Protein AF-A0A938BGG4-F1 (afdb_monomer_lite)

Structure (mmCIF, N/CA/C/O backbone):
data_AF-A0A938BGG4-F1
#
_entry.id   AF-A0A938BGG4-F1
#
loop_
_atom_site.group_PDB
_atom_site.id
_atom_site.type_symbol
_atom_site.label_atom_id
_atom_site.label_alt_id
_atom_site.label_comp_id
_atom_site.label_asym_id
_atom_site.label_entity_id
_atom_site.label_seq_id
_atom_site.pdbx_PDB_ins_code
_atom_site.Cartn_x
_atom_site.Cartn_y
_atom_site.Cartn_z
_atom_site.occupancy
_atom_site.B_iso_or_equiv
_atom_site.auth_seq_id
_atom_site.auth_comp_id
_atom_site.auth_asym_id
_atom_site.auth_atom_id
_atom_site.pdbx_PDB_model_num
ATOM 1 N N . MET A 1 1 ? -10.704 8.090 31.415 1.00 46.66 1 MET A N 1
ATOM 2 C CA . MET A 1 1 ? -10.878 7.346 30.148 1.00 46.66 1 MET A CA 1
ATOM 3 C C . MET A 1 1 ? -9.580 6.605 29.879 1.00 46.66 1 MET A C 1
ATOM 5 O O . MET A 1 1 ? -8.538 7.241 29.935 1.00 46.66 1 MET A O 1
ATOM 9 N N . ALA A 1 2 ? -9.610 5.284 29.693 1.00 50.19 2 ALA A N 1
ATOM 10 C CA . ALA A 1 2 ? -8.400 4.531 29.363 1.00 50.19 2 ALA A CA 1
ATOM 11 C C . ALA A 1 2 ? -7.915 4.932 27.960 1.00 50.19 2 ALA A C 1
ATOM 13 O O . ALA A 1 2 ? -8.721 4.972 27.030 1.00 50.19 2 ALA A O 1
ATOM 14 N N . ASN A 1 3 ? -6.623 5.233 27.801 1.00 57.44 3 ASN A N 1
ATOM 15 C CA . ASN A 1 3 ? -6.016 5.389 26.480 1.00 57.44 3 ASN A CA 1
ATOM 16 C C . ASN A 1 3 ? -6.133 4.045 25.752 1.00 57.44 3 ASN A C 1
ATOM 18 O O . ASN A 1 3 ? -5.408 3.106 26.083 1.00 57.44 3 ASN A O 1
ATOM 22 N N . LYS A 1 4 ? -7.056 3.928 24.788 1.00 63.38 4 LYS A N 1
ATOM 23 C CA . LYS A 1 4 ? -7.092 2.765 23.894 1.00 63.38 4 LYS A CA 1
ATOM 24 C C . LYS A 1 4 ? -5.744 2.681 23.177 1.00 63.38 4 LYS A C 1
ATOM 26 O O . LYS A 1 4 ? -5.338 3.626 22.501 1.00 63.38 4 LYS A O 1
ATOM 31 N N . IL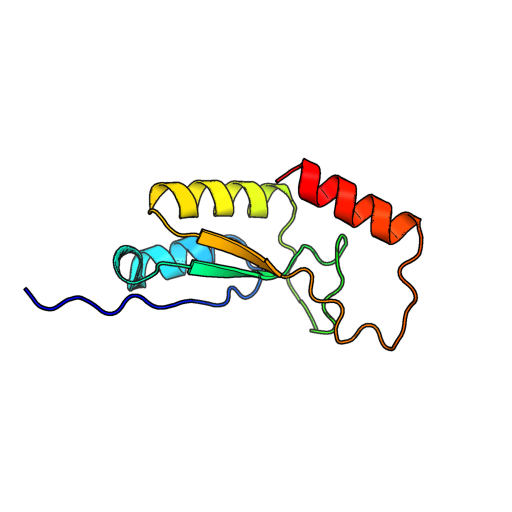E A 1 5 ? -5.047 1.561 23.346 1.00 75.31 5 ILE A N 1
ATOM 32 C CA . ILE A 1 5 ? -3.807 1.276 22.624 1.00 75.31 5 ILE A CA 1
ATOM 33 C C . ILE A 1 5 ? -4.177 1.129 21.148 1.00 75.31 5 ILE A C 1
ATOM 35 O O . ILE A 1 5 ? -4.944 0.239 20.794 1.00 75.31 5 ILE A O 1
ATOM 39 N N . ARG A 1 6 ? -3.653 2.012 20.292 1.00 84.81 6 ARG A N 1
ATOM 40 C CA . ARG A 1 6 ? -3.807 1.878 18.840 1.00 84.81 6 ARG A CA 1
ATOM 41 C C . ARG A 1 6 ? -2.727 0.944 18.296 1.00 84.81 6 ARG A C 1
ATOM 43 O O . ARG A 1 6 ? -1.591 0.982 18.767 1.00 84.81 6 ARG A O 1
ATOM 50 N N . PHE A 1 7 ? -3.048 0.141 17.286 1.00 86.56 7 PHE A N 1
ATOM 51 C CA . PHE A 1 7 ? -2.131 -0.837 16.697 1.00 86.56 7 PHE A CA 1
ATOM 52 C C . PHE A 1 7 ? -1.947 -0.662 15.181 1.00 86.56 7 PHE A C 1
ATOM 54 O O . PHE A 1 7 ? -2.631 0.126 14.521 1.00 86.56 7 PHE A O 1
ATOM 61 N N . ARG A 1 8 ? -0.951 -1.381 14.647 1.00 89.50 8 ARG A N 1
ATOM 62 C CA . ARG A 1 8 ? -0.581 -1.409 13.226 1.00 89.50 8 ARG A CA 1
ATOM 63 C C . ARG A 1 8 ? -1.020 -2.714 12.572 1.00 89.50 8 ARG A C 1
ATOM 65 O O . ARG A 1 8 ? -0.920 -3.764 13.203 1.00 89.50 8 ARG A O 1
ATOM 72 N N . VAL A 1 9 ? -1.438 -2.665 11.308 1.00 87.94 9 VAL A N 1
ATOM 73 C CA . VAL A 1 9 ? -1.966 -3.843 10.593 1.00 87.94 9 VAL A CA 1
ATOM 74 C C . VAL A 1 9 ? -1.294 -4.034 9.235 1.00 87.94 9 VAL A C 1
ATOM 76 O O . VAL A 1 9 ? -1.056 -3.077 8.503 1.00 87.94 9 VAL A O 1
ATOM 79 N N . GLY A 1 10 ? -0.986 -5.283 8.884 1.00 85.25 10 GLY A N 1
ATOM 80 C CA . GLY A 1 10 ? -0.528 -5.651 7.544 1.00 85.25 10 GLY A CA 1
ATOM 81 C C . GLY A 1 10 ? -1.702 -6.021 6.639 1.00 85.25 10 GLY A C 1
ATOM 82 O O . GLY A 1 10 ? -2.493 -6.895 6.983 1.00 85.25 10 GLY A O 1
ATOM 83 N N . LEU A 1 11 ? -1.799 -5.393 5.469 1.00 84.00 11 LEU A N 1
ATOM 84 C CA . LEU A 1 11 ? -2.749 -5.767 4.426 1.00 84.00 11 LEU A CA 1
ATOM 85 C C . LEU A 1 11 ? -2.150 -6.873 3.551 1.00 84.00 11 LEU A C 1
ATOM 87 O O . LEU A 1 11 ? -0.950 -6.920 3.291 1.00 84.00 11 LEU A O 1
ATOM 91 N N . ASN A 1 12 ? -3.003 -7.763 3.055 1.00 75.94 12 ASN A N 1
ATOM 92 C CA . ASN A 1 12 ? -2.612 -8.894 2.206 1.00 75.94 12 ASN A CA 1
ATOM 93 C C . ASN A 1 12 ? -2.643 -8.567 0.697 1.00 75.94 12 ASN A C 1
ATOM 95 O O . ASN A 1 12 ? -2.489 -9.474 -0.120 1.00 75.94 12 ASN A O 1
ATOM 99 N N . GLY A 1 13 ? -2.866 -7.300 0.329 1.00 73.56 13 GLY A N 1
ATOM 100 C CA . GLY A 1 13 ? -2.922 -6.857 -1.065 1.00 73.56 13 GLY A CA 1
ATOM 101 C C . GLY A 1 13 ? -4.200 -7.257 -1.806 1.00 73.56 13 GLY A C 1
ATOM 102 O O . GLY A 1 13 ? -4.130 -7.527 -3.000 1.00 73.56 13 GLY A O 1
ATOM 103 N N . GLN A 1 14 ? -5.347 -7.346 -1.118 1.00 78.56 14 GLN A N 1
ATOM 104 C CA . GLN A 1 14 ? -6.661 -7.460 -1.766 1.00 78.56 14 GLN A CA 1
ATOM 105 C C . GLN A 1 14 ? -7.355 -6.114 -1.951 1.00 78.56 14 GLN A C 1
ATOM 107 O O . GLN A 1 14 ? -7.256 -5.262 -1.060 1.00 78.56 14 GLN A O 1
ATOM 112 N N . PRO A 1 15 ? -8.155 -5.962 -3.021 1.00 80.31 15 PRO A N 1
ATOM 113 C CA . PRO A 1 15 ? -9.204 -4.953 -3.053 1.00 80.31 15 PRO A CA 1
ATOM 114 C C . PRO A 1 15 ? -10.152 -5.123 -1.861 1.00 80.31 15 PRO A C 1
ATOM 116 O O . PRO A 1 15 ? -10.450 -6.249 -1.458 1.00 80.31 15 PRO A O 1
ATOM 119 N N . GLY A 1 16 ? -10.619 -4.019 -1.279 1.00 81.19 16 GLY A N 1
ATOM 120 C CA . GLY A 1 16 ? -11.593 -4.065 -0.179 1.00 81.19 16 GLY A CA 1
ATOM 121 C C . GLY A 1 16 ? -11.025 -4.439 1.203 1.00 81.19 16 GLY A C 1
ATOM 122 O O . GLY A 1 16 ? -11.764 -4.482 2.186 1.00 81.19 16 GLY A O 1
ATOM 123 N N . ASN A 1 17 ? -9.726 -4.755 1.311 1.00 81.56 17 ASN A N 1
ATOM 124 C CA . ASN A 1 17 ? -9.157 -5.268 2.564 1.00 81.56 17 ASN A CA 1
ATOM 125 C C . ASN A 1 17 ? -9.118 -4.210 3.671 1.00 81.56 17 ASN A C 1
ATOM 127 O O . ASN A 1 17 ? -9.242 -4.536 4.849 1.00 81.56 17 ASN A O 1
ATOM 131 N N . ILE A 1 18 ? -8.914 -2.946 3.294 1.00 87.12 18 ILE A N 1
ATOM 132 C CA . ILE A 1 18 ? -8.897 -1.856 4.263 1.00 87.12 18 ILE A CA 1
ATOM 133 C C . ILE A 1 18 ? -10.300 -1.618 4.829 1.00 87.12 18 ILE A C 1
ATOM 135 O O . ILE A 1 18 ? -10.424 -1.411 6.024 1.00 87.12 18 ILE A O 1
ATOM 139 N N . GLU A 1 19 ? -11.358 -1.730 4.027 1.00 90.75 19 GLU A N 1
ATOM 140 C CA . GLU A 1 19 ? -12.748 -1.595 4.469 1.00 90.75 19 GLU A CA 1
ATOM 141 C C . GLU A 1 19 ? -13.113 -2.654 5.497 1.00 90.75 19 GLU A C 1
ATOM 143 O O . GLU A 1 19 ? -13.695 -2.324 6.526 1.00 90.75 19 GLU A O 1
ATOM 148 N N . ALA A 1 20 ? -12.737 -3.909 5.237 1.00 87.06 20 ALA A N 1
ATOM 149 C CA . ALA A 1 20 ? -12.976 -5.006 6.167 1.00 87.06 20 ALA A CA 1
ATOM 150 C C . ALA A 1 20 ? -12.338 -4.702 7.531 1.00 87.06 20 ALA A C 1
ATOM 152 O O . ALA A 1 20 ? -13.011 -4.711 8.560 1.00 87.06 20 ALA A O 1
ATOM 153 N N . ILE A 1 21 ? -11.066 -4.306 7.525 1.00 86.62 21 ILE A N 1
ATOM 154 C CA . ILE A 1 21 ? -10.324 -3.971 8.742 1.00 86.62 21 ILE A CA 1
ATOM 155 C C . ILE A 1 21 ? -10.873 -2.709 9.428 1.00 86.62 21 ILE A C 1
ATOM 157 O O . ILE A 1 21 ? -10.952 -2.659 10.653 1.00 86.62 21 ILE A O 1
ATOM 161 N N . LEU A 1 22 ? -11.278 -1.690 8.668 1.00 87.38 22 LEU A N 1
ATOM 162 C CA . LEU A 1 22 ? -11.883 -0.475 9.215 1.00 87.38 22 LEU A CA 1
ATOM 163 C C . LEU A 1 22 ? -13.246 -0.752 9.853 1.00 87.38 22 LEU A C 1
ATOM 165 O O . LEU A 1 22 ? -13.557 -0.151 10.880 1.00 87.38 22 LEU A O 1
ATOM 169 N N . SER A 1 23 ? -14.039 -1.656 9.272 1.00 87.12 23 SER A N 1
ATOM 170 C CA . SER A 1 23 ? -15.346 -2.039 9.813 1.00 87.12 23 SER A CA 1
ATOM 171 C C . SER A 1 23 ? -15.235 -2.735 11.170 1.00 87.12 23 SER A C 1
ATOM 173 O O . SER A 1 23 ? -16.101 -2.555 12.021 1.00 87.12 23 SER A O 1
ATOM 175 N N . GLU A 1 24 ? -14.144 -3.469 11.391 1.00 86.69 24 GLU A N 1
ATOM 176 C CA . GLU A 1 24 ? -13.919 -4.243 12.610 1.00 86.69 24 GLU A CA 1
ATOM 177 C C . GLU A 1 24 ? -13.136 -3.446 13.670 1.00 86.69 24 GLU A C 1
ATOM 179 O O . GLU A 1 24 ? -13.463 -3.490 14.854 1.00 86.69 24 GLU A O 1
ATOM 184 N N . PHE A 1 25 ? -12.137 -2.658 13.253 1.00 84.88 25 PHE A N 1
ATOM 185 C CA . PHE A 1 25 ? -11.146 -2.054 14.154 1.00 84.88 25 PHE A CA 1
ATOM 186 C C . PHE A 1 25 ? -10.831 -0.578 13.867 1.00 84.88 25 PHE A C 1
ATOM 188 O O . PHE A 1 25 ? -9.838 -0.056 14.372 1.00 84.88 25 PHE A O 1
ATOM 195 N N . GLY A 1 26 ? -11.632 0.133 13.067 1.00 78.44 26 GLY A N 1
ATOM 196 C CA . GLY A 1 26 ? -11.265 1.451 12.522 1.00 78.44 26 GLY A CA 1
ATOM 197 C C . GLY A 1 26 ? -10.783 2.491 13.547 1.00 78.44 26 GLY A C 1
ATOM 198 O O . GLY A 1 26 ? -9.836 3.222 13.273 1.00 78.44 26 GLY A O 1
ATOM 199 N N . SER A 1 27 ? -11.366 2.526 14.753 1.00 83.00 27 SER A N 1
ATOM 200 C CA . SER A 1 27 ? -10.948 3.456 15.827 1.00 83.00 27 SER A CA 1
ATOM 201 C C . SER A 1 27 ? -9.631 3.082 16.525 1.00 83.00 27 SER A C 1
ATOM 203 O O . SER A 1 27 ? -9.035 3.901 17.224 1.00 83.00 27 SER A O 1
ATOM 205 N N . GLU A 1 28 ? -9.168 1.847 16.344 1.00 88.69 28 GLU A N 1
ATOM 206 C CA . GLU A 1 28 ? -8.034 1.252 17.059 1.00 88.69 28 GLU A CA 1
ATOM 207 C C . GLU A 1 28 ? -6.783 1.169 16.184 1.00 88.69 28 GLU A C 1
ATOM 209 O O . GLU A 1 28 ? -5.703 0.832 16.658 1.00 88.69 28 GLU A O 1
ATOM 214 N N . ILE A 1 29 ? -6.887 1.539 14.911 1.00 90.62 29 ILE A N 1
ATOM 215 C CA . ILE A 1 29 ? -5.770 1.497 13.972 1.00 90.62 29 ILE A CA 1
ATOM 216 C C . ILE A 1 29 ? -5.181 2.893 13.836 1.00 90.62 29 ILE A C 1
ATOM 218 O O . ILE A 1 29 ? -5.910 3.881 13.762 1.00 90.62 29 ILE A O 1
ATOM 222 N N . TYR A 1 30 ? -3.853 2.996 13.808 1.00 92.06 30 TYR A N 1
ATOM 223 C CA . TYR A 1 30 ? -3.156 4.244 13.460 1.00 92.06 30 TYR A CA 1
ATOM 224 C C . TYR A 1 30 ? -2.287 4.128 12.210 1.00 92.06 30 TYR A C 1
ATOM 226 O O . TYR A 1 30 ? -1.882 5.145 11.644 1.00 92.06 30 TYR A O 1
ATOM 234 N N . GLU A 1 31 ? -1.999 2.904 11.773 1.00 92.88 31 GLU A N 1
ATOM 235 C CA . GLU A 1 31 ? -1.088 2.651 10.670 1.00 92.88 31 GLU A CA 1
ATOM 236 C C . GLU A 1 31 ? -1.376 1.314 9.989 1.00 92.88 31 GLU A C 1
ATOM 238 O O . GLU A 1 31 ? -1.603 0.297 10.649 1.00 92.88 31 GLU A O 1
ATOM 243 N N . VAL A 1 32 ? -1.313 1.305 8.661 1.00 90.56 32 VAL A N 1
ATOM 244 C CA . VAL A 1 32 ? -1.403 0.094 7.848 1.00 90.56 32 VAL A CA 1
ATOM 245 C C . VAL A 1 32 ? -0.196 -0.044 6.929 1.00 90.56 32 VAL A C 1
ATOM 247 O O . VAL A 1 32 ? 0.382 0.945 6.476 1.00 90.56 32 VAL A O 1
ATOM 250 N N . PHE A 1 33 ? 0.174 -1.290 6.651 1.00 87.94 33 PHE A N 1
ATOM 251 C CA . PHE A 1 33 ? 1.252 -1.655 5.741 1.00 87.94 33 PHE A CA 1
ATOM 252 C C . PHE A 1 33 ? 0.695 -2.516 4.614 1.00 87.94 33 PHE A C 1
ATOM 254 O O . PHE A 1 33 ? 0.254 -3.636 4.861 1.00 87.94 33 PHE A O 1
ATOM 261 N N . ALA A 1 34 ? 0.721 -2.024 3.382 1.00 85.94 34 ALA A N 1
ATOM 262 C CA . ALA A 1 34 ? 0.208 -2.733 2.214 1.00 85.94 34 ALA A CA 1
ATOM 263 C C . ALA A 1 34 ? 1.342 -3.117 1.262 1.00 85.94 34 ALA A C 1
ATOM 265 O O . ALA A 1 34 ? 2.275 -2.336 1.111 1.00 85.94 34 ALA A O 1
ATOM 266 N N . PRO A 1 35 ? 1.311 -4.284 0.602 1.00 81.00 35 PRO A N 1
ATOM 267 C CA . PRO A 1 35 ? 2.294 -4.599 -0.428 1.00 81.00 35 PRO A CA 1
ATOM 268 C C . P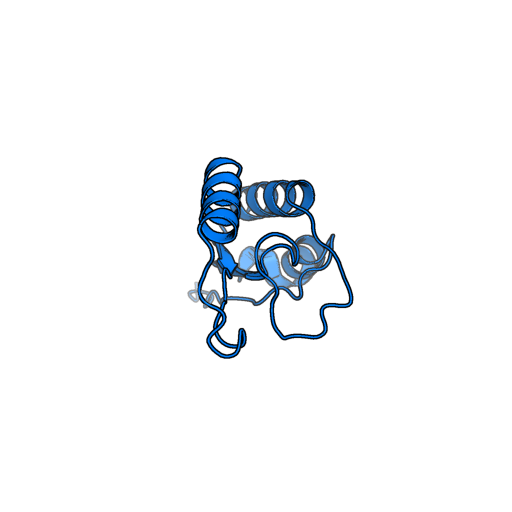RO A 1 35 ? 2.133 -3.660 -1.629 1.00 81.00 35 PRO A C 1
ATOM 270 O O . PRO A 1 35 ? 1.021 -3.278 -1.983 1.00 81.00 35 PRO A O 1
ATOM 273 N N . ALA A 1 36 ? 3.241 -3.317 -2.279 1.00 79.75 36 ALA A N 1
ATOM 274 C CA . ALA A 1 36 ? 3.193 -2.659 -3.580 1.00 79.75 36 ALA A CA 1
ATOM 275 C C . ALA A 1 36 ? 2.581 -3.577 -4.657 1.00 79.75 36 ALA A C 1
ATOM 277 O O . ALA A 1 36 ? 2.607 -4.805 -4.502 1.00 79.75 36 ALA A O 1
ATOM 278 N N . PRO A 1 37 ? 2.095 -3.024 -5.785 1.00 80.19 37 PRO A N 1
ATOM 279 C CA . PRO A 1 37 ? 1.643 -3.838 -6.901 1.00 80.19 37 PRO A CA 1
ATOM 280 C C . PRO A 1 37 ? 2.791 -4.711 -7.427 1.00 80.19 37 PRO A C 1
ATOM 282 O O . PRO A 1 37 ? 3.919 -4.221 -7.558 1.00 80.19 37 PRO A O 1
ATOM 285 N N . PRO A 1 38 ? 2.534 -5.975 -7.809 1.00 74.38 38 PRO A N 1
ATOM 286 C CA . PRO A 1 38 ? 3.587 -6.915 -8.201 1.00 74.38 38 PRO A CA 1
ATOM 287 C C . PRO A 1 38 ? 4.376 -6.467 -9.441 1.00 74.38 38 PRO A C 1
ATOM 289 O O . PRO A 1 38 ? 5.538 -6.834 -9.599 1.00 74.38 38 PRO A O 1
ATOM 292 N N . TYR A 1 39 ? 3.773 -5.648 -10.310 1.00 75.88 39 TYR A N 1
ATOM 293 C CA . TYR A 1 39 ? 4.434 -5.087 -11.492 1.00 75.88 39 TYR A CA 1
ATOM 294 C C . TYR A 1 39 ? 5.327 -3.867 -11.180 1.00 75.88 39 TYR A C 1
ATOM 296 O O . TYR A 1 39 ? 6.173 -3.509 -12.006 1.00 75.88 39 TYR A O 1
ATOM 304 N N . ILE A 1 40 ? 5.152 -3.242 -10.008 1.00 77.38 40 ILE A N 1
ATOM 305 C CA . ILE A 1 40 ? 6.026 -2.185 -9.474 1.00 77.38 40 ILE A CA 1
ATOM 306 C C . ILE A 1 40 ? 7.132 -2.807 -8.623 1.00 77.38 40 ILE A C 1
ATOM 308 O O . ILE A 1 40 ? 8.299 -2.469 -8.789 1.00 77.38 40 ILE A O 1
ATOM 312 N N . CYS A 1 41 ? 6.775 -3.725 -7.725 1.00 72.94 41 CYS A N 1
ATOM 313 C CA . CYS A 1 41 ? 7.717 -4.494 -6.925 1.00 72.94 41 CYS A CA 1
ATOM 314 C C . CYS A 1 41 ? 7.139 -5.885 -6.668 1.00 72.94 41 CYS A C 1
ATOM 316 O O . CYS A 1 41 ? 6.160 -6.063 -5.946 1.00 72.94 41 CYS A O 1
ATOM 318 N N . ALA A 1 42 ? 7.757 -6.882 -7.287 1.00 63.03 42 ALA A N 1
ATOM 319 C CA . ALA A 1 42 ? 7.473 -8.279 -7.052 1.00 63.03 42 ALA A CA 1
ATOM 320 C C . ALA A 1 42 ? 7.842 -8.606 -5.610 1.00 63.03 42 ALA A C 1
ATOM 322 O O . ALA A 1 42 ? 9.000 -8.608 -5.205 1.00 63.03 42 ALA A O 1
ATOM 323 N N . THR A 1 43 ? 6.841 -8.924 -4.812 1.00 58.56 43 THR A N 1
ATOM 324 C CA . THR A 1 43 ? 7.114 -9.573 -3.540 1.00 58.56 43 THR A CA 1
ATOM 325 C C . THR A 1 43 ? 7.394 -11.038 -3.869 1.00 58.56 43 THR A C 1
ATOM 327 O O . THR A 1 43 ? 6.617 -11.641 -4.606 1.00 58.56 43 THR A O 1
ATOM 330 N N . ALA A 1 44 ? 8.441 -11.660 -3.326 1.00 51.25 44 ALA A N 1
ATOM 331 C CA . ALA A 1 44 ? 8.656 -13.105 -3.513 1.00 51.25 44 ALA A CA 1
ATOM 332 C C . ALA A 1 44 ? 7.611 -13.982 -2.793 1.00 51.25 44 ALA A C 1
ATOM 334 O O . ALA A 1 44 ? 7.786 -15.189 -2.636 1.00 51.25 44 ALA A O 1
ATOM 335 N N . ARG A 1 45 ? 6.517 -13.382 -2.318 1.00 54.28 45 ARG A N 1
ATOM 336 C CA . ARG A 1 45 ? 5.340 -14.110 -1.868 1.00 54.28 45 ARG A CA 1
ATOM 337 C C . ARG A 1 45 ? 4.542 -14.495 -3.106 1.00 54.28 45 ARG A C 1
ATOM 339 O O . ARG A 1 45 ? 4.459 -13.730 -4.061 1.00 54.28 45 ARG A O 1
ATOM 346 N N . ARG A 1 46 ? 3.926 -15.675 -3.084 1.00 48.06 46 ARG A N 1
ATOM 347 C CA . ARG A 1 46 ? 2.966 -16.119 -4.101 1.00 48.06 46 ARG A CA 1
ATOM 348 C C . ARG A 1 46 ? 1.720 -15.228 -3.998 1.00 48.06 46 ARG A C 1
ATOM 350 O O . ARG A 1 46 ? 0.732 -15.619 -3.383 1.00 48.06 46 ARG A O 1
ATOM 357 N N . ILE A 1 47 ? 1.795 -13.989 -4.490 1.00 53.69 47 ILE A N 1
ATOM 358 C CA . ILE A 1 47 ? 0.664 -13.066 -4.457 1.00 53.69 47 ILE A CA 1
ATOM 359 C C . ILE A 1 47 ? -0.310 -13.555 -5.521 1.00 53.69 47 ILE A C 1
ATOM 361 O O . ILE A 1 47 ? -0.084 -13.398 -6.715 1.00 53.69 47 ILE A O 1
ATOM 365 N N . THR A 1 48 ? -1.395 -14.183 -5.090 1.00 48.84 48 THR A N 1
ATOM 366 C CA . THR A 1 48 ? -2.475 -14.617 -5.980 1.00 48.84 48 THR A CA 1
ATOM 367 C C . THR A 1 48 ? -3.349 -13.465 -6.465 1.00 48.84 48 THR A C 1
ATOM 369 O O . THR A 1 48 ? -4.294 -13.717 -7.203 1.00 48.84 48 THR A O 1
ATOM 372 N N . ARG A 1 49 ? -3.122 -12.222 -6.017 1.00 57.41 49 ARG A N 1
ATOM 373 C CA . ARG A 1 49 ? -4.115 -11.145 -6.122 1.00 57.41 49 ARG A CA 1
ATOM 374 C C . ARG A 1 49 ? -3.465 -9.783 -6.391 1.00 57.41 49 ARG A C 1
ATOM 376 O O . ARG A 1 49 ? -2.433 -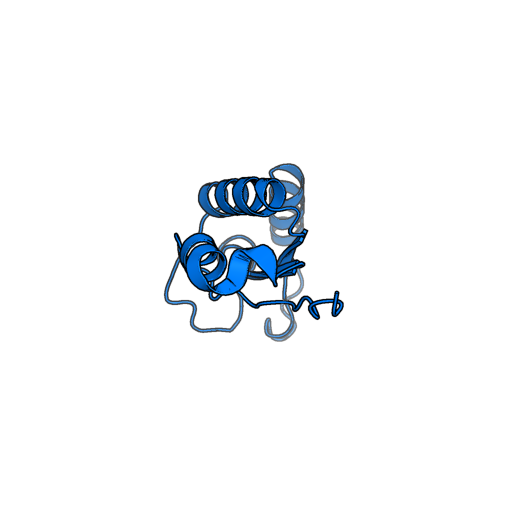9.439 -5.825 1.00 57.41 49 ARG A O 1
ATOM 383 N N . TYR A 1 50 ? -4.066 -9.056 -7.324 1.00 65.88 50 TYR A N 1
ATOM 384 C CA . TYR A 1 50 ? -3.500 -7.889 -7.988 1.00 65.88 50 TYR A CA 1
ATOM 385 C C . TYR A 1 50 ? -4.238 -6.635 -7.511 1.00 65.88 50 TYR A C 1
ATOM 387 O O . TYR A 1 50 ? -5.293 -6.311 -8.047 1.00 65.88 50 TYR A O 1
ATOM 395 N N . ILE A 1 51 ? -3.709 -5.935 -6.504 1.00 78.00 51 ILE A N 1
ATOM 396 C CA . ILE A 1 51 ? -4.062 -4.520 -6.327 1.00 78.00 51 ILE A CA 1
ATOM 397 C C . ILE A 1 51 ? -3.235 -3.701 -7.310 1.00 78.00 51 ILE A C 1
ATOM 399 O O . ILE A 1 51 ? -2.025 -3.907 -7.439 1.00 78.00 51 ILE A O 1
ATOM 403 N N . ASP A 1 52 ? -3.902 -2.821 -8.043 1.00 84.62 52 ASP A N 1
ATOM 404 C CA . ASP A 1 52 ? -3.257 -1.883 -8.946 1.00 84.62 52 ASP A CA 1
ATOM 405 C C . ASP A 1 52 ? -3.020 -0.532 -8.252 1.00 84.62 52 ASP A C 1
ATOM 407 O O . ASP A 1 52 ? -3.410 -0.298 -7.105 1.00 84.62 52 ASP A O 1
ATOM 411 N N . GLU A 1 53 ? -2.349 0.369 -8.961 1.00 86.44 53 GLU A N 1
ATOM 412 C CA . GLU A 1 53 ? -2.129 1.753 -8.534 1.00 86.44 53 GLU A CA 1
ATOM 413 C C . GLU A 1 53 ? -3.418 2.483 -8.131 1.00 86.44 53 GLU A C 1
ATOM 415 O O . GLU A 1 53 ? -3.423 3.223 -7.146 1.00 86.44 53 GLU A O 1
ATOM 420 N N . LYS A 1 54 ? -4.518 2.276 -8.867 1.00 88.00 54 LYS A N 1
ATOM 421 C CA . LYS A 1 54 ? -5.790 2.965 -8.613 1.00 88.00 54 LYS A CA 1
ATOM 422 C C . LYS A 1 54 ? -6.404 2.512 -7.298 1.00 88.00 54 LYS A C 1
ATOM 424 O O . LYS A 1 54 ? -6.876 3.344 -6.525 1.00 88.00 54 LYS A O 1
ATOM 429 N N . GLU A 1 55 ? -6.376 1.212 -7.037 1.00 88.19 55 GLU A N 1
ATOM 430 C CA . GLU A 1 55 ? -6.862 0.643 -5.792 1.00 88.19 55 GLU A CA 1
ATOM 431 C C . GLU A 1 55 ? -6.006 1.103 -4.609 1.00 88.19 55 GLU A C 1
ATOM 433 O O . GLU A 1 55 ? -6.557 1.505 -3.590 1.00 88.19 55 GLU A O 1
ATOM 438 N N . ILE A 1 56 ? -4.677 1.163 -4.751 1.00 88.94 56 ILE A N 1
ATOM 439 C CA . ILE A 1 56 ? -3.804 1.727 -3.707 1.00 88.94 56 ILE A CA 1
ATOM 440 C C . ILE A 1 56 ? -4.154 3.188 -3.421 1.00 88.94 56 ILE A C 1
ATOM 442 O O . ILE A 1 56 ? -4.371 3.541 -2.263 1.00 88.94 56 ILE A O 1
ATOM 446 N N . ALA A 1 57 ? -4.269 4.030 -4.451 1.00 90.31 57 ALA A N 1
ATOM 447 C CA . ALA A 1 57 ? -4.631 5.437 -4.280 1.00 90.31 57 ALA A CA 1
ATOM 448 C C . ALA A 1 57 ? -5.994 5.596 -3.579 1.00 90.31 57 ALA A C 1
ATOM 450 O O . ALA A 1 57 ? -6.164 6.438 -2.691 1.00 90.31 57 ALA A O 1
ATOM 451 N N . ARG A 1 58 ? -6.964 4.741 -3.925 1.00 92.12 58 ARG A N 1
ATOM 452 C CA . ARG A 1 58 ? -8.282 4.694 -3.282 1.00 92.12 58 ARG A CA 1
ATOM 453 C C . ARG A 1 58 ? -8.179 4.316 -1.800 1.00 92.12 58 ARG A C 1
ATOM 455 O O . ARG A 1 58 ? -8.796 4.981 -0.967 1.00 92.12 58 ARG A O 1
ATOM 462 N N . GLN A 1 59 ? -7.388 3.297 -1.463 1.00 90.94 59 GLN A N 1
ATOM 463 C CA . GLN A 1 59 ? -7.181 2.858 -0.080 1.00 90.94 59 GLN A CA 1
ATOM 464 C C . GLN A 1 59 ? -6.421 3.896 0.760 1.00 90.94 59 GLN A C 1
ATOM 466 O O . GLN A 1 59 ? -6.785 4.106 1.915 1.00 90.94 59 GLN A O 1
ATOM 471 N N . ILE A 1 60 ? -5.432 4.594 0.187 1.00 91.88 60 ILE A N 1
ATOM 472 C CA . ILE A 1 60 ? -4.729 5.713 0.841 1.00 91.88 60 ILE A CA 1
ATOM 473 C C . ILE A 1 60 ? -5.730 6.806 1.224 1.00 91.88 60 ILE A C 1
ATOM 475 O O . ILE A 1 60 ? -5.793 7.218 2.384 1.00 91.88 60 ILE A O 1
ATOM 479 N N . LYS A 1 61 ? -6.565 7.238 0.268 1.00 93.12 61 LYS A N 1
ATOM 480 C CA . LYS A 1 61 ? -7.595 8.256 0.517 1.00 93.12 61 LYS A CA 1
ATOM 481 C C . LYS A 1 61 ? -8.552 7.823 1.626 1.00 93.12 61 LYS A C 1
ATOM 483 O O . LYS A 1 61 ? -8.873 8.619 2.506 1.00 93.12 61 LYS A O 1
ATOM 488 N N . LEU A 1 62 ? -8.986 6.564 1.600 1.00 92.56 62 LEU A N 1
ATOM 489 C CA . LEU A 1 62 ? -9.859 6.023 2.631 1.00 92.56 62 LEU A CA 1
ATOM 490 C C . LEU A 1 62 ? -9.169 6.011 4.002 1.00 92.56 62 LEU A C 1
ATOM 492 O O . LEU A 1 62 ? -9.753 6.500 4.957 1.00 92.56 62 LEU A O 1
ATOM 496 N N . ALA A 1 63 ? -7.925 5.542 4.110 1.00 90.81 63 ALA A N 1
ATOM 497 C CA . ALA A 1 63 ? -7.180 5.528 5.372 1.00 90.81 63 ALA A CA 1
ATOM 498 C C . ALA A 1 63 ? -7.020 6.932 5.977 1.00 90.81 63 ALA A C 1
ATOM 500 O O . ALA A 1 63 ? -7.216 7.128 7.178 1.00 90.81 63 ALA A O 1
ATOM 501 N N . HIS A 1 64 ? -6.722 7.927 5.139 1.00 91.75 64 HIS A N 1
ATOM 502 C CA . HIS A 1 64 ? -6.560 9.312 5.576 1.00 91.75 64 HIS A CA 1
ATOM 503 C C . HIS A 1 64 ? -7.858 9.912 6.128 1.00 91.75 64 HIS A C 1
ATOM 505 O O . HIS A 1 64 ? -7.801 10.632 7.123 1.00 91.75 64 HIS A O 1
ATOM 511 N N . ASN A 1 65 ? -9.027 9.548 5.584 1.00 91.75 65 ASN A N 1
ATOM 512 C CA . ASN A 1 65 ? -10.321 9.959 6.150 1.00 91.75 65 ASN A CA 1
ATOM 513 C C . ASN A 1 65 ? -10.527 9.463 7.596 1.00 91.75 65 ASN A C 1
ATOM 515 O O . ASN A 1 65 ? -11.303 10.054 8.341 1.00 91.75 65 ASN A O 1
ATOM 519 N N . TYR A 1 66 ? -9.821 8.403 7.999 1.00 89.50 66 TYR A N 1
ATOM 520 C CA . TYR A 1 66 ? -9.847 7.835 9.350 1.00 89.50 66 TYR A CA 1
ATOM 521 C C . TYR A 1 66 ? -8.610 8.211 10.186 1.00 89.50 66 TYR A C 1
ATOM 523 O O . TYR A 1 66 ? -8.409 7.660 11.267 1.00 89.50 66 TYR A O 1
ATOM 531 N N . ASN A 1 67 ? -7.774 9.153 9.728 1.00 90.12 67 ASN A N 1
ATOM 532 C CA . ASN A 1 67 ? -6.510 9.525 10.380 1.00 90.12 67 ASN A CA 1
ATOM 533 C C . ASN A 1 67 ? -5.565 8.323 10.605 1.00 90.12 67 ASN A C 1
ATOM 535 O O . ASN A 1 67 ? -4.971 8.163 11.681 1.00 90.12 67 ASN A O 1
ATOM 539 N N . ILE A 1 68 ? -5.447 7.463 9.590 1.00 91.75 68 ILE A N 1
ATOM 540 C CA . ILE A 1 68 ? -4.568 6.289 9.571 1.00 91.75 68 ILE A CA 1
ATOM 541 C C . ILE A 1 68 ? -3.445 6.516 8.560 1.00 91.75 68 ILE A C 1
ATOM 543 O O . ILE A 1 68 ? -3.703 6.863 7.410 1.00 91.75 68 ILE A O 1
ATOM 547 N N . ARG A 1 69 ? -2.195 6.273 8.968 1.00 92.00 69 ARG A N 1
ATOM 548 C CA . ARG A 1 69 ? -1.042 6.290 8.055 1.00 92.00 69 ARG A CA 1
ATOM 549 C C . ARG A 1 69 ? -1.074 5.070 7.142 1.00 92.00 69 ARG A C 1
ATOM 551 O O . ARG A 1 69 ? -1.206 3.949 7.631 1.00 92.00 69 ARG A O 1
ATOM 558 N N . TYR A 1 70 ? -0.904 5.270 5.841 1.00 91.62 70 TYR A N 1
ATOM 559 C CA . TYR A 1 70 ? -0.866 4.183 4.867 1.00 91.62 70 TYR A CA 1
ATOM 560 C C . TYR A 1 70 ? 0.541 4.040 4.286 1.00 91.62 70 TYR A C 1
ATOM 562 O O . TYR A 1 70 ? 1.014 4.919 3.572 1.00 91.62 70 TYR A O 1
ATOM 570 N N . ASN A 1 71 ? 1.218 2.931 4.583 1.00 89.12 71 ASN A N 1
ATOM 571 C CA . ASN A 1 71 ? 2.575 2.669 4.111 1.00 89.12 71 ASN A CA 1
ATOM 572 C C . ASN A 1 71 ? 2.565 1.580 3.040 1.00 89.12 71 ASN A C 1
ATOM 574 O O . ASN A 1 71 ? 2.182 0.438 3.308 1.00 89.12 71 ASN A O 1
ATOM 578 N N . VAL A 1 72 ? 3.046 1.906 1.841 1.00 86.25 72 VAL A N 1
ATOM 579 C CA . VAL A 1 72 ? 3.259 0.912 0.785 1.00 86.25 72 VAL A CA 1
ATOM 580 C C . VAL A 1 72 ? 4.638 0.276 0.959 1.00 86.25 72 VAL A C 1
ATOM 582 O O . VAL A 1 72 ? 5.674 0.935 0.891 1.00 86.25 72 VAL A O 1
ATOM 585 N N . LEU A 1 73 ? 4.656 -1.031 1.191 1.00 80.25 73 LEU A N 1
ATOM 586 C CA . LEU A 1 73 ? 5.852 -1.840 1.346 1.00 80.25 73 LEU A CA 1
ATOM 587 C C . LEU A 1 73 ? 6.474 -2.128 -0.018 1.00 80.25 73 LEU A C 1
ATOM 589 O O . LEU A 1 73 ? 6.072 -3.048 -0.735 1.00 80.25 73 LEU A O 1
ATOM 593 N N . MET A 1 74 ? 7.531 -1.381 -0.316 1.00 75.94 74 MET A N 1
ATOM 594 C CA . MET A 1 74 ? 8.425 -1.616 -1.444 1.00 75.94 74 MET A CA 1
ATOM 595 C C . MET A 1 74 ? 9.500 -2.649 -1.072 1.00 75.94 74 MET A C 1
ATOM 597 O O . MET A 1 74 ? 10.690 -2.341 -1.029 1.00 75.94 74 MET A O 1
ATOM 601 N N . ASN A 1 75 ? 9.093 -3.861 -0.683 1.00 63.59 75 ASN A N 1
ATOM 602 C CA . ASN A 1 75 ? 10.035 -4.825 -0.119 1.00 63.59 75 ASN A CA 1
ATOM 603 C C . ASN A 1 75 ? 10.737 -5.667 -1.197 1.00 63.59 75 ASN A C 1
ATOM 605 O O . ASN A 1 75 ? 10.159 -6.607 -1.740 1.00 63.59 75 ASN A O 1
ATOM 609 N N . ALA A 1 76 ? 12.022 -5.385 -1.420 1.00 52.72 76 ALA A N 1
ATOM 610 C CA . ALA A 1 76 ? 12.880 -6.139 -2.326 1.00 52.72 76 ALA A CA 1
ATOM 611 C C . ALA A 1 76 ? 13.612 -7.343 -1.683 1.00 52.72 76 ALA A C 1
ATOM 613 O O . ALA A 1 76 ? 14.422 -7.992 -2.344 1.00 52.72 76 ALA A O 1
ATOM 614 N N . SER A 1 77 ? 13.366 -7.653 -0.403 1.00 46.66 77 SER A N 1
ATOM 615 C CA . SER A 1 77 ? 14.217 -8.559 0.406 1.00 46.66 77 SER A CA 1
ATOM 616 C C . SER A 1 77 ? 14.320 -10.015 -0.067 1.00 46.66 77 SER A C 1
ATOM 618 O O . SER A 1 77 ? 15.137 -10.762 0.463 1.00 46.66 77 SER A O 1
ATOM 620 N N . CYS A 1 78 ? 13.573 -10.432 -1.090 1.00 44.47 78 CYS A N 1
ATOM 621 C CA . CYS A 1 78 ? 13.657 -11.783 -1.645 1.00 44.47 78 CYS A CA 1
ATOM 622 C C . CYS A 1 78 ? 13.917 -11.815 -3.161 1.00 44.47 78 CYS A C 1
ATOM 624 O O . CYS A 1 78 ? 13.671 -12.830 -3.804 1.00 44.47 78 CYS A O 1
ATOM 626 N N . TYR A 1 79 ? 14.443 -10.734 -3.743 1.00 50.38 79 TYR A N 1
ATOM 627 C CA . TYR A 1 79 ? 14.842 -10.711 -5.156 1.00 50.38 79 TYR A CA 1
ATOM 628 C C . TYR A 1 79 ? 16.150 -11.461 -5.460 1.00 50.38 79 TYR A C 1
ATOM 630 O O . TYR A 1 79 ? 16.632 -11.400 -6.585 1.00 50.38 79 TYR A O 1
ATOM 638 N N . GLY A 1 80 ? 16.758 -12.155 -4.491 1.00 45.56 80 GLY A N 1
ATOM 639 C CA . GLY A 1 80 ? 17.929 -13.004 -4.747 1.00 45.56 80 GLY A CA 1
ATOM 640 C C . GLY A 1 80 ? 19.130 -12.263 -5.350 1.00 45.56 80 GLY A C 1
ATOM 641 O O . GLY A 1 80 ? 19.852 -12.836 -6.155 1.00 45.56 80 GLY A O 1
ATOM 642 N N . GLY A 1 81 ? 19.325 -10.983 -5.012 1.00 46.38 81 GLY A N 1
ATOM 643 C CA . GLY A 1 81 ? 20.424 -10.183 -5.564 1.00 46.38 81 GLY A CA 1
ATOM 644 C C . GLY A 1 81 ? 20.185 -9.654 -6.982 1.00 46.38 81 GLY A C 1
ATOM 645 O O . GLY A 1 81 ? 21.133 -9.188 -7.611 1.00 46.38 81 GLY A O 1
ATOM 646 N N . MET A 1 82 ? 18.945 -9.687 -7.489 1.00 53.09 82 MET A N 1
ATOM 647 C CA . MET A 1 82 ? 18.586 -9.024 -8.745 1.00 53.09 82 MET A CA 1
ATOM 648 C C . MET A 1 82 ? 18.926 -7.533 -8.623 1.00 53.09 82 MET A C 1
ATOM 650 O O . MET A 1 82 ? 18.288 -6.800 -7.865 1.00 53.09 82 MET A O 1
ATOM 654 N N . GLN A 1 83 ? 19.974 -7.095 -9.326 1.00 56.69 83 GLN A N 1
ATOM 655 C CA . GLN A 1 83 ? 20.316 -5.681 -9.410 1.00 56.69 83 GLN A CA 1
ATOM 656 C C . GLN A 1 83 ? 19.084 -4.923 -9.897 1.00 56.69 83 GLN A C 1
ATOM 658 O O . GLN A 1 83 ? 18.483 -5.280 -10.912 1.00 56.69 83 GLN A O 1
ATOM 663 N N . PHE A 1 84 ? 18.704 -3.877 -9.163 1.00 64.69 84 PHE A N 1
ATOM 664 C CA . PHE A 1 84 ? 17.668 -2.955 -9.595 1.00 64.69 84 PHE A CA 1
ATOM 665 C C . PHE A 1 84 ? 18.117 -2.317 -10.905 1.00 64.69 84 PHE A C 1
ATOM 667 O O . PHE A 1 84 ? 18.913 -1.377 -10.901 1.00 64.69 84 PHE A O 1
ATOM 674 N N . SER A 1 85 ? 17.634 -2.841 -12.029 1.00 70.75 85 SER A N 1
ATOM 675 C CA . SER A 1 85 ? 17.890 -2.220 -13.319 1.00 70.75 85 SER A CA 1
ATOM 676 C C . SER A 1 85 ? 17.400 -0.771 -13.285 1.00 70.75 85 SER A C 1
ATOM 678 O O . SER A 1 85 ? 16.472 -0.416 -12.546 1.00 70.75 85 SER A O 1
ATOM 680 N N . SER A 1 86 ? 18.010 0.080 -14.104 1.00 74.81 86 SER A N 1
ATOM 681 C CA . SER A 1 86 ? 17.590 1.477 -14.249 1.00 74.81 86 SER A CA 1
ATOM 682 C C . SER A 1 86 ? 16.094 1.593 -14.577 1.00 74.81 86 SER A C 1
ATOM 684 O O . SER A 1 86 ? 15.420 2.500 -14.094 1.00 74.81 86 SER A O 1
ATOM 686 N N . ASP A 1 87 ? 15.533 0.642 -15.323 1.00 76.06 87 ASP A N 1
ATOM 687 C CA . ASP A 1 87 ? 14.103 0.600 -15.634 1.00 76.06 87 ASP A CA 1
ATOM 688 C C . ASP A 1 87 ? 13.228 0.264 -14.429 1.00 76.06 87 ASP A C 1
ATOM 690 O O . ASP A 1 87 ? 12.144 0.829 -14.273 1.00 76.06 87 ASP A O 1
ATOM 694 N N . PHE A 1 88 ? 13.691 -0.609 -13.538 1.00 73.56 88 PHE A N 1
ATOM 695 C CA . PHE A 1 88 ? 12.984 -0.888 -12.296 1.00 73.56 88 PHE A CA 1
ATOM 696 C C . PHE A 1 88 ? 12.986 0.330 -11.362 1.00 73.56 88 PHE A C 1
ATOM 698 O O . PHE A 1 88 ? 11.945 0.697 -10.819 1.00 73.56 88 PHE A O 1
ATOM 705 N N . GLN A 1 89 ? 14.119 1.032 -11.253 1.00 76.88 89 GLN A N 1
ATOM 706 C CA . GLN A 1 89 ? 14.197 2.294 -10.511 1.00 76.88 89 GLN A CA 1
ATOM 707 C C . GLN A 1 89 ? 13.235 3.347 -11.081 1.00 76.88 89 GLN A C 1
ATOM 709 O O . GLN A 1 89 ? 12.497 3.97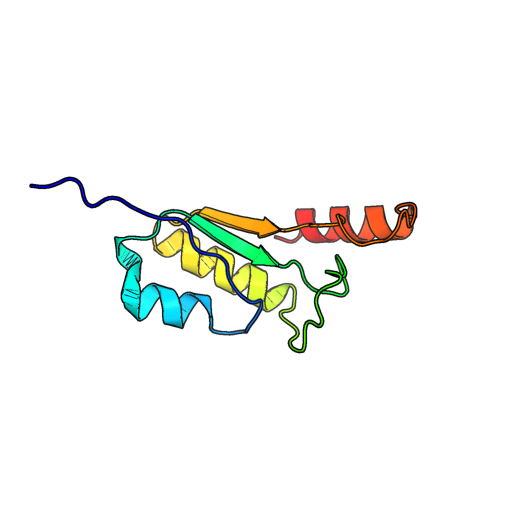7 -10.324 1.00 76.88 89 GLN A O 1
ATOM 714 N N . LYS A 1 90 ? 13.163 3.493 -12.414 1.00 82.06 9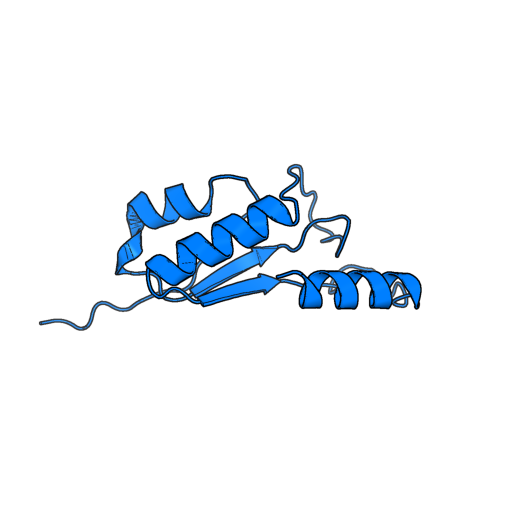0 LYS A N 1
ATOM 715 C CA . LYS A 1 90 ? 12.194 4.390 -13.071 1.00 82.06 90 LYS A CA 1
ATOM 716 C C . LYS A 1 90 ? 10.749 4.024 -12.730 1.00 82.06 90 LYS A C 1
ATOM 718 O O . LYS A 1 90 ? 9.949 4.927 -12.496 1.00 82.06 90 LYS A O 1
ATOM 723 N N . LYS A 1 91 ? 10.407 2.729 -12.682 1.00 79.69 91 LYS A N 1
ATOM 724 C CA . LYS A 1 91 ? 9.061 2.263 -12.298 1.00 79.69 91 LYS A CA 1
ATOM 725 C C . LYS A 1 91 ? 8.715 2.652 -10.862 1.00 79.69 91 LYS A C 1
ATOM 727 O O . LYS A 1 91 ? 7.639 3.198 -10.646 1.00 79.69 91 LYS A O 1
ATOM 732 N N . ILE A 1 92 ? 9.632 2.452 -9.912 1.00 79.44 92 ILE A N 1
ATOM 733 C CA . ILE A 1 92 ? 9.433 2.874 -8.516 1.00 79.44 92 ILE A CA 1
ATOM 734 C C . ILE A 1 92 ? 9.272 4.392 -8.424 1.00 79.44 92 ILE A C 1
ATOM 736 O O . ILE A 1 92 ? 8.321 4.865 -7.812 1.00 79.44 92 ILE A O 1
ATOM 740 N N . ILE A 1 93 ? 10.158 5.166 -9.058 1.00 83.06 93 ILE A N 1
ATOM 741 C CA . ILE A 1 93 ? 10.085 6.636 -9.033 1.00 83.06 93 ILE A CA 1
ATOM 742 C C . ILE A 1 93 ? 8.758 7.123 -9.623 1.00 83.06 93 ILE A C 1
ATOM 744 O O . ILE A 1 93 ? 8.139 8.033 -9.077 1.00 83.06 93 ILE A O 1
ATOM 748 N N . LYS A 1 94 ? 8.306 6.522 -10.730 1.00 86.12 94 LYS A N 1
ATOM 749 C CA . LYS A 1 94 ? 7.021 6.856 -11.351 1.00 86.12 94 LYS A CA 1
ATOM 750 C C . LYS A 1 94 ? 5.850 6.534 -10.424 1.00 86.12 94 LYS A C 1
ATOM 752 O O . LYS A 1 94 ? 4.957 7.362 -10.300 1.00 86.12 94 LYS A O 1
ATOM 757 N N . PHE A 1 95 ? 5.885 5.378 -9.763 1.00 84.31 95 PHE A N 1
ATOM 758 C CA . PHE A 1 95 ? 4.870 4.971 -8.796 1.00 84.31 95 PHE A CA 1
ATOM 759 C C . PHE A 1 95 ? 4.800 5.932 -7.606 1.00 84.31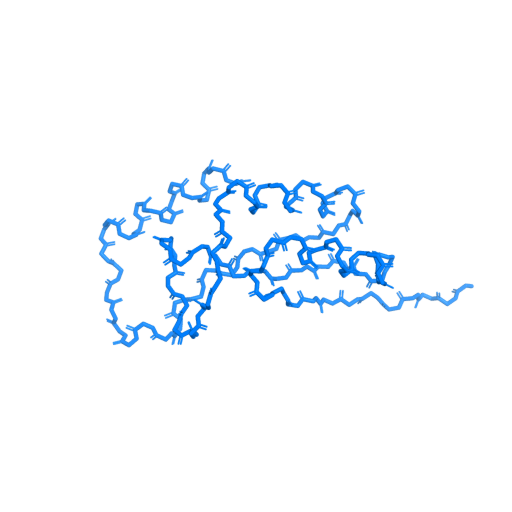 95 PHE A C 1
ATOM 761 O O . PHE A 1 95 ? 3.732 6.451 -7.322 1.00 84.31 95 PHE A O 1
ATOM 768 N N . VAL A 1 96 ? 5.934 6.248 -6.972 1.00 83.75 96 VAL A N 1
ATOM 769 C CA . VAL A 1 96 ? 5.993 7.175 -5.825 1.00 83.75 96 VAL A CA 1
ATOM 770 C C . VAL A 1 96 ? 5.511 8.582 -6.186 1.00 83.75 96 VAL A C 1
ATOM 772 O O . VAL A 1 96 ? 4.960 9.263 -5.339 1.00 83.75 96 VAL A O 1
ATOM 775 N N . LYS A 1 97 ? 5.706 9.033 -7.430 1.00 85.31 97 LYS A N 1
ATOM 776 C CA . LYS A 1 97 ? 5.166 10.320 -7.903 1.00 85.31 97 LYS A CA 1
ATOM 777 C C . LYS A 1 97 ? 3.660 10.293 -8.185 1.00 85.31 97 LYS A C 1
ATOM 779 O O . LYS A 1 97 ? 3.077 11.357 -8.365 1.00 85.31 97 LYS A O 1
ATOM 784 N N . PHE A 1 98 ? 3.075 9.108 -8.337 1.00 83.00 98 PHE A N 1
ATOM 785 C CA . PHE A 1 98 ? 1.658 8.933 -8.641 1.00 83.00 98 PHE A CA 1
ATOM 786 C C . PHE A 1 98 ? 0.790 8.894 -7.376 1.00 83.00 98 PHE A C 1
ATOM 788 O O . PHE A 1 98 ? -0.294 9.478 -7.387 1.00 83.00 98 PHE A O 1
ATOM 795 N N . ILE A 1 99 ? 1.247 8.189 -6.333 1.00 79.31 99 ILE A N 1
ATOM 796 C CA . ILE A 1 99 ? 0.561 8.064 -5.031 1.00 79.31 99 ILE A CA 1
ATOM 797 C C . ILE A 1 99 ? 0.812 9.263 -4.118 1.00 79.31 99 ILE A C 1
ATOM 799 O O . ILE A 1 99 ? -0.107 9.558 -3.323 1.00 79.31 99 ILE A O 1
#

Foldseek 3Di:
DDDQAADEEEDLAAQCRLVVCCVPQLLRHAEYEYEDFCVLANDVPPNPHGDDLVSLVVSCVVCVVSNHHYHYDNDPPPVVPPPCPPVSVVSNVVSVVSD

Secondary structure (DSSP, 8-state):
---PPPEEEE--S-TTHHHHHHHHHGGGEEEEEEEPPTTTS--SS-------HHHHHHHHHHHHHTT-EEEEE---TTSTT----HHHHHHHHHHHHH-

Radius of gyration: 14.91 Å; chains: 1; bounding box: 36×26×46 Å

Sequence (99 aa):
MANKIRFRVGLNGQPGNIEAILSEFGSEIYEVFAPAPPYICATARRITRYIDEKEIARQIKLAHNYNIRYNVLMNASCYGGMQFSSDFQKKIIKFVKFI

pLDDT: mean 77.38, std 14.21, range [44.47, 93.12]